Protein AF-A0A345XYT4-F1 (afdb_monomer)

Solvent-accessible surface area (backbone atoms only — not comparable to full-atom values): 7180 Å² total; per-residue (Å²): 141,77,89,76,82,76,78,77,70,45,52,58,69,40,78,39,61,66,51,18,50,53,50,50,50,36,21,55,72,53,44,70,48,40,56,49,80,67,47,98,69,89,54,52,38,36,36,58,40,56,59,68,42,35,29,73,60,54,24,67,72,60,73,47,74,39,57,89,48,72,51,43,79,56,84,18,32,36,40,40,28,22,39,98,90,36,74,72,47,37,30,36,28,55,66,68,38,77,41,66,78,87,55,49,67,44,48,51,70,23,30,35,34,48,72,50,92,55,73,70,19,44,29,32,55,39,82,121

Structure (mmCIF, N/CA/C/O backbone):
data_AF-A0A345XYT4-F1
#
_entry.id   AF-A0A345XYT4-F1
#
loop_
_atom_site.group_PDB
_atom_site.id
_atom_site.type_symbol
_atom_site.label_atom_id
_atom_site.label_alt_id
_atom_site.label_comp_id
_atom_site.label_asym_id
_atom_site.label_entity_id
_atom_site.label_seq_id
_atom_site.pdbx_PDB_ins_code
_atom_site.Cartn_x
_atom_site.Cartn_y
_atom_site.Cartn_z
_atom_site.occupancy
_atom_site.B_iso_or_equiv
_atom_site.auth_seq_id
_atom_site.auth_comp_id
_atom_site.auth_asym_id
_atom_site.auth_atom_id
_atom_site.pdbx_PDB_model_num
ATOM 1 N N . MET A 1 1 ? 17.894 -33.735 -4.876 1.00 44.09 1 MET A N 1
ATOM 2 C CA . MET A 1 1 ? 17.989 -32.484 -4.100 1.00 44.09 1 MET A CA 1
ATOM 3 C C . MET A 1 1 ? 18.904 -31.566 -4.875 1.00 44.09 1 MET A C 1
ATOM 5 O O . MET A 1 1 ? 20.102 -31.811 -4.917 1.00 44.09 1 MET A O 1
ATOM 9 N N . SER A 1 2 ? 18.322 -30.601 -5.574 1.00 37.72 2 SER A N 1
ATOM 10 C CA . SER A 1 2 ? 19.057 -29.564 -6.289 1.00 37.72 2 SER A CA 1
ATOM 11 C C . SER A 1 2 ? 18.241 -28.296 -6.105 1.00 37.72 2 SER A C 1
ATOM 13 O O . SER A 1 2 ? 17.245 -28.106 -6.795 1.00 37.72 2 SER A O 1
ATOM 15 N N . ASP A 1 3 ? 18.615 -27.503 -5.103 1.00 42.03 3 ASP A N 1
ATOM 16 C CA . ASP A 1 3 ? 18.103 -26.148 -4.931 1.00 42.03 3 ASP A CA 1
ATOM 17 C C . ASP A 1 3 ? 18.647 -25.300 -6.076 1.00 42.03 3 ASP A C 1
ATOM 19 O O . ASP A 1 3 ? 19.799 -24.863 -6.078 1.00 42.03 3 ASP A O 1
ATOM 23 N N . SER A 1 4 ? 17.821 -25.113 -7.099 1.00 37.84 4 SER A N 1
ATOM 24 C CA . SER A 1 4 ? 18.041 -24.092 -8.108 1.00 37.84 4 SER A CA 1
ATOM 25 C C . SER A 1 4 ? 17.629 -22.749 -7.516 1.00 37.84 4 SER A C 1
ATOM 27 O O . SER A 1 4 ? 16.444 -22.418 -7.485 1.00 37.84 4 SER A O 1
ATOM 29 N N . TYR A 1 5 ? 18.615 -21.983 -7.054 1.00 37.34 5 TYR A N 1
ATOM 30 C CA . TYR A 1 5 ? 18.469 -20.549 -6.822 1.00 37.34 5 TYR A CA 1
ATOM 31 C C . TYR A 1 5 ? 18.086 -19.893 -8.155 1.00 37.34 5 TYR A C 1
ATOM 33 O O . TYR A 1 5 ? 18.904 -19.801 -9.072 1.00 37.34 5 TYR A O 1
ATOM 41 N N . GLN A 1 6 ? 16.821 -19.498 -8.286 1.00 37.22 6 GLN A N 1
ATOM 42 C CA . GLN A 1 6 ? 16.367 -18.649 -9.381 1.00 37.22 6 GLN A CA 1
ATOM 43 C C . GLN A 1 6 ? 16.910 -17.242 -9.118 1.00 37.22 6 GLN A C 1
ATOM 45 O O . GLN A 1 6 ? 16.637 -16.635 -8.082 1.00 37.22 6 GLN A O 1
ATOM 50 N N . VAL A 1 7 ? 17.737 -16.760 -10.041 1.00 39.62 7 VAL A N 1
ATOM 51 C CA . VAL A 1 7 ? 18.117 -15.351 -10.149 1.00 39.62 7 VAL A CA 1
ATOM 52 C C . VAL A 1 7 ? 16.829 -14.572 -10.418 1.00 39.62 7 VAL A C 1
ATOM 54 O O . VAL A 1 7 ? 16.092 -14.937 -11.328 1.00 39.62 7 VAL A O 1
ATOM 57 N N . GLY A 1 8 ? 16.532 -13.578 -9.578 1.00 36.28 8 GLY A N 1
ATOM 58 C CA . GLY A 1 8 ? 15.245 -12.887 -9.541 1.00 36.28 8 GLY A CA 1
ATOM 59 C C . GLY A 1 8 ? 14.872 -12.226 -10.864 1.00 36.28 8 GLY A C 1
ATOM 60 O O . GLY A 1 8 ? 15.368 -11.147 -11.182 1.00 36.28 8 GLY A O 1
ATOM 61 N N . ASP A 1 9 ? 13.944 -12.854 -11.584 1.00 41.03 9 ASP A N 1
ATOM 62 C CA . ASP A 1 9 ? 12.908 -12.123 -12.306 1.00 41.03 9 ASP A CA 1
ATOM 63 C C . ASP A 1 9 ? 12.254 -11.175 -11.292 1.00 41.03 9 ASP A C 1
ATOM 65 O O . ASP A 1 9 ? 11.912 -11.608 -10.187 1.00 41.03 9 ASP A O 1
ATOM 69 N N . GLY A 1 10 ? 12.158 -9.882 -11.619 1.00 44.12 10 GLY A N 1
ATOM 70 C CA . GLY A 1 10 ? 11.607 -8.867 -10.716 1.00 44.12 10 GLY A CA 1
ATOM 71 C C . GLY A 1 10 ? 10.314 -9.360 -10.072 1.00 44.12 10 GLY A C 1
ATOM 72 O O . GLY A 1 10 ? 9.518 -10.029 -10.736 1.00 44.12 10 GLY A O 1
ATOM 73 N N . ALA A 1 11 ? 10.138 -9.085 -8.777 1.00 56.25 11 ALA A N 1
ATOM 74 C CA . ALA A 1 11 ? 8.966 -9.493 -8.011 1.00 56.25 11 ALA A CA 1
ATOM 75 C C . ALA A 1 11 ? 7.714 -8.855 -8.630 1.00 56.25 11 ALA A C 1
ATOM 77 O O . ALA A 1 11 ? 7.302 -7.768 -8.239 1.00 56.25 11 ALA A O 1
ATOM 78 N N . GLY A 1 12 ? 7.163 -9.499 -9.659 1.00 74.12 12 GLY A N 1
ATOM 79 C CA . GLY A 1 12 ? 6.119 -8.933 -10.493 1.00 74.12 12 GLY A CA 1
ATOM 80 C C . GLY A 1 12 ? 4.953 -8.457 -9.642 1.00 74.12 12 GLY A C 1
ATOM 81 O O . GLY A 1 12 ? 4.555 -9.114 -8.680 1.00 74.12 12 GLY A O 1
ATOM 82 N N . VAL A 1 13 ? 4.407 -7.299 -10.000 1.00 86.94 13 VAL A N 1
ATOM 83 C CA . VAL A 1 13 ? 3.268 -6.725 -9.289 1.00 86.94 13 VAL A CA 1
ATOM 84 C C . VAL A 1 13 ? 2.042 -7.597 -9.544 1.00 86.94 13 VAL A C 1
ATOM 86 O O . VAL A 1 13 ? 1.568 -7.710 -10.674 1.00 86.94 13 VAL A O 1
ATOM 89 N N . ALA A 1 14 ? 1.528 -8.227 -8.490 1.00 90.62 14 ALA A N 1
ATOM 90 C CA . ALA A 1 14 ? 0.303 -9.014 -8.557 1.00 90.62 14 ALA A CA 1
ATOM 91 C C . ALA A 1 14 ? -0.902 -8.178 -8.119 1.00 90.62 14 ALA A C 1
ATOM 93 O O . ALA A 1 14 ? -0.818 -7.398 -7.175 1.00 90.62 14 ALA A O 1
ATOM 94 N N . HI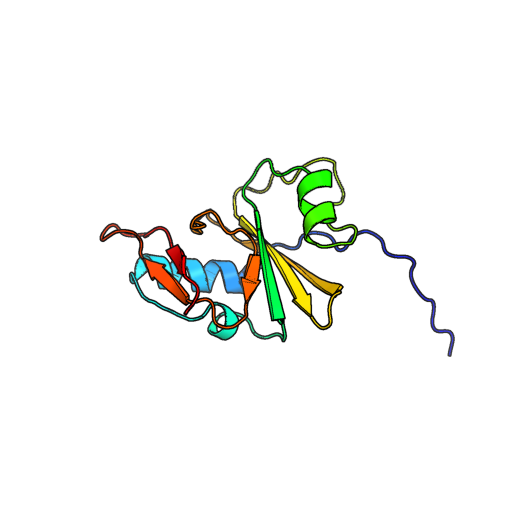S A 1 15 ? -2.061 -8.382 -8.739 1.00 92.88 15 HIS A N 1
ATOM 95 C CA . HIS A 1 15 ? -3.279 -7.738 -8.260 1.00 92.88 15 HIS A CA 1
ATOM 96 C C . HIS A 1 15 ? -3.816 -8.440 -6.999 1.00 92.88 15 HIS A C 1
ATOM 98 O O . HIS A 1 15 ? -4.220 -9.605 -7.061 1.00 92.88 15 HIS A O 1
ATOM 104 N N . ASP A 1 16 ? -3.861 -7.734 -5.866 1.00 95.06 16 ASP A N 1
ATOM 105 C CA . ASP A 1 16 ? -4.378 -8.268 -4.599 1.00 95.06 16 ASP A CA 1
ATOM 106 C C . ASP A 1 16 ? -5.877 -7.967 -4.465 1.00 95.06 16 ASP A C 1
ATOM 108 O O . ASP A 1 16 ? -6.303 -6.896 -4.016 1.00 95.06 16 ASP A O 1
ATOM 112 N N . ARG A 1 17 ? -6.691 -8.926 -4.923 1.00 95.31 17 ARG A N 1
ATOM 113 C CA . ARG A 1 17 ? -8.158 -8.816 -4.930 1.00 95.31 17 ARG A CA 1
ATOM 114 C C . ARG A 1 17 ? -8.738 -8.738 -3.524 1.00 95.31 17 ARG A C 1
ATOM 116 O O . ARG A 1 17 ? -9.640 -7.944 -3.289 1.00 95.31 17 ARG A O 1
ATOM 123 N N . GLU A 1 18 ? -8.208 -9.530 -2.601 1.00 95.88 18 GLU A N 1
ATOM 124 C CA . GLU A 1 18 ? -8.722 -9.595 -1.236 1.00 95.88 18 GLU A CA 1
ATOM 125 C C . GLU A 1 18 ? -8.461 -8.284 -0.491 1.00 95.88 18 GLU A C 1
ATOM 127 O O . GLU A 1 18 ? -9.376 -7.702 0.098 1.00 95.88 18 GLU A O 1
ATOM 132 N N . LEU A 1 19 ? -7.236 -7.757 -0.577 1.00 96.56 19 LEU A N 1
ATOM 133 C CA . LEU A 1 19 ? -6.919 -6.458 0.005 1.00 96.56 19 LEU A CA 1
ATOM 134 C C . LEU A 1 19 ? -7.738 -5.340 -0.657 1.00 96.56 19 LEU A C 1
ATOM 136 O O . LEU A 1 19 ? -8.257 -4.466 0.037 1.00 96.56 19 LEU A O 1
ATOM 140 N N . SER A 1 20 ? -7.928 -5.398 -1.979 1.00 96.50 20 SER A N 1
ATOM 141 C CA . SER A 1 20 ? -8.793 -4.460 -2.707 1.00 96.50 20 SER A CA 1
ATOM 142 C C . SER A 1 20 ? -10.232 -4.464 -2.178 1.00 96.50 20 SER A C 1
ATOM 144 O O . SER A 1 20 ? -10.815 -3.402 -1.960 1.00 96.50 20 SER A O 1
ATOM 146 N N . GLU A 1 21 ? -10.815 -5.639 -1.936 1.00 97.19 21 GLU A N 1
ATOM 147 C CA . GLU A 1 21 ? -12.168 -5.781 -1.385 1.00 97.19 21 GLU A CA 1
ATOM 148 C C . GLU A 1 21 ? -12.263 -5.248 0.049 1.00 97.19 21 GLU A C 1
ATOM 150 O O . GLU A 1 21 ? -13.172 -4.470 0.353 1.00 97.19 21 GLU A O 1
ATOM 155 N N . LYS A 1 22 ? -11.290 -5.574 0.907 1.00 97.19 22 LYS A N 1
ATOM 156 C CA . LYS A 1 22 ? -11.220 -5.059 2.285 1.00 97.19 22 LYS A CA 1
ATOM 157 C C . LYS A 1 22 ? -11.112 -3.530 2.322 1.00 97.19 22 LYS A C 1
ATOM 159 O O . LYS A 1 22 ? -11.786 -2.889 3.129 1.00 97.19 22 LYS A O 1
ATOM 164 N N . LEU A 1 23 ? -10.314 -2.930 1.434 1.00 96.62 23 LEU A N 1
ATOM 165 C CA . LEU A 1 23 ? -10.190 -1.472 1.314 1.00 96.62 23 LEU A CA 1
ATOM 166 C C . LEU A 1 23 ? -11.486 -0.824 0.812 1.00 96.62 23 LEU A C 1
ATOM 168 O O . LEU A 1 23 ? -11.895 0.211 1.345 1.00 96.62 23 LEU A O 1
ATOM 172 N N . ARG A 1 24 ? -12.166 -1.437 -0.166 1.00 96.19 24 ARG A N 1
ATOM 173 C CA . ARG A 1 24 ? -13.476 -0.969 -0.650 1.00 96.19 24 ARG A CA 1
ATOM 174 C C . ARG A 1 24 ? -14.534 -1.009 0.441 1.00 96.19 24 ARG A C 1
ATOM 176 O O . ARG A 1 24 ? -15.264 -0.033 0.586 1.00 96.19 24 ARG A O 1
ATOM 183 N N . ASP A 1 25 ? -14.611 -2.090 1.212 1.00 96.69 25 ASP A N 1
ATOM 184 C CA . ASP A 1 25 ? -15.559 -2.191 2.324 1.00 96.69 25 ASP A CA 1
ATOM 185 C C . ASP A 1 25 ? -15.256 -1.145 3.406 1.00 96.69 25 ASP A C 1
ATOM 187 O O . ASP A 1 25 ? -16.140 -0.383 3.807 1.00 96.69 25 ASP A O 1
ATOM 191 N N . LEU A 1 26 ? -13.984 -1.025 3.810 1.00 96.62 26 LEU A N 1
ATOM 192 C CA . LEU A 1 26 ? -13.540 -0.024 4.781 1.00 96.62 26 LEU A CA 1
ATOM 193 C C . LEU A 1 26 ? -13.902 1.400 4.330 1.00 96.62 26 LEU A C 1
ATOM 195 O O . LEU A 1 26 ? -14.442 2.181 5.116 1.00 96.62 26 LEU A O 1
ATOM 199 N N . SER A 1 27 ? -13.649 1.718 3.061 1.00 95.75 27 SER A N 1
ATOM 200 C CA . SER A 1 27 ? -13.995 2.990 2.426 1.00 95.75 27 SER A CA 1
ATOM 201 C C . SER A 1 27 ? -15.511 3.219 2.343 1.00 95.75 27 SER A C 1
ATOM 203 O O . SER A 1 27 ? -15.996 4.306 2.674 1.00 95.75 27 SER A O 1
ATOM 205 N N . GLY A 1 28 ? -16.274 2.197 1.947 1.00 95.88 28 GLY A N 1
ATOM 206 C CA . GLY A 1 28 ? -17.726 2.247 1.771 1.00 95.88 28 GLY A CA 1
ATOM 207 C C . GLY A 1 28 ? -18.486 2.431 3.083 1.00 95.88 28 GLY A C 1
ATOM 208 O O . GLY A 1 28 ? -19.452 3.193 3.133 1.00 95.88 28 GLY A O 1
ATOM 209 N N . ARG A 1 29 ? -18.009 1.821 4.173 1.00 95.19 29 ARG A N 1
ATOM 210 C CA . ARG A 1 29 ? -18.555 2.037 5.524 1.00 95.19 29 ARG A CA 1
ATOM 211 C C . ARG A 1 29 ? -17.963 3.263 6.227 1.00 95.19 29 ARG A C 1
ATOM 213 O O . ARG A 1 29 ? -18.489 3.698 7.247 1.00 95.19 29 ARG A O 1
ATOM 220 N N . GLY A 1 30 ? -16.883 3.839 5.689 1.00 94.38 30 GLY A N 1
ATOM 221 C CA . GLY A 1 30 ? -16.130 4.921 6.326 1.00 94.38 30 GLY A CA 1
ATOM 222 C C . GLY A 1 30 ? -15.487 4.513 7.644 1.00 94.38 30 GLY A C 1
ATOM 223 O O . GLY A 1 30 ? -15.518 5.271 8.612 1.00 94.38 30 GLY A O 1
ATOM 224 N N . GLY A 1 31 ? -14.985 3.284 7.697 1.00 94.31 31 GLY A N 1
ATOM 225 C CA . GLY A 1 31 ? -14.348 2.724 8.877 1.00 94.31 31 GLY A CA 1
ATOM 226 C C . GLY A 1 31 ? -12.876 3.106 8.980 1.00 94.31 31 GLY A C 1
ATOM 227 O O . GLY A 1 31 ? -12.293 3.708 8.085 1.00 94.31 31 GLY A O 1
ATOM 228 N N . THR A 1 32 ? -12.269 2.709 10.092 1.00 95.75 32 THR A N 1
ATOM 229 C CA . THR A 1 32 ? -10.835 2.841 10.358 1.00 95.75 32 THR A CA 1
ATOM 230 C C . THR A 1 32 ? -10.271 1.463 10.692 1.00 95.75 32 THR A C 1
ATOM 232 O O . THR A 1 32 ? -10.940 0.691 11.378 1.00 95.75 32 THR A O 1
ATOM 235 N N . ALA A 1 33 ? -9.075 1.141 10.203 1.00 96.12 33 ALA A N 1
ATOM 236 C CA . ALA A 1 33 ? -8.378 -0.112 10.511 1.00 96.12 33 ALA A CA 1
ATOM 237 C C . ALA A 1 33 ? -6.863 0.084 10.405 1.00 96.12 33 ALA A C 1
ATOM 239 O O . ALA A 1 33 ? -6.413 0.970 9.674 1.00 96.12 33 ALA A O 1
ATOM 240 N N . LYS A 1 34 ? -6.068 -0.742 11.094 1.00 95.44 34 LYS A N 1
ATOM 241 C CA . LYS A 1 34 ? -4.640 -0.837 10.770 1.00 95.44 34 LYS A CA 1
ATOM 242 C C . LYS A 1 34 ? -4.486 -1.552 9.437 1.00 95.44 34 LYS A C 1
ATOM 244 O O . LYS A 1 34 ? -5.213 -2.507 9.172 1.00 95.44 34 LYS A O 1
ATOM 249 N N . LEU A 1 35 ? -3.528 -1.130 8.617 1.00 94.69 35 LEU A N 1
ATOM 250 C CA . LEU A 1 35 ? -3.247 -1.825 7.359 1.00 94.69 35 LEU A CA 1
ATOM 251 C C . LEU A 1 35 ? -2.813 -3.278 7.616 1.00 94.69 35 LEU A C 1
ATOM 253 O O . LEU A 1 35 ? -3.220 -4.168 6.877 1.00 94.69 35 LEU A O 1
ATOM 257 N N . ALA A 1 36 ? -2.075 -3.520 8.704 1.00 95.00 36 ALA A N 1
ATOM 258 C CA . ALA A 1 36 ? -1.656 -4.860 9.110 1.00 95.00 36 ALA A CA 1
ATOM 259 C C . ALA A 1 36 ? -2.836 -5.799 9.419 1.00 95.00 36 ALA A C 1
ATOM 261 O O . ALA A 1 36 ? -2.737 -6.990 9.153 1.00 95.00 36 ALA A O 1
ATOM 262 N N . ASP A 1 37 ? -3.971 -5.272 9.895 1.00 95.88 37 ASP A N 1
ATOM 263 C CA . ASP A 1 37 ? -5.174 -6.075 10.168 1.00 95.88 37 ASP A CA 1
ATOM 264 C C . ASP A 1 37 ? -5.913 -6.478 8.874 1.00 95.88 37 ASP A C 1
ATOM 266 O O . ASP A 1 37 ? -6.792 -7.339 8.896 1.00 95.88 37 ASP A O 1
ATOM 270 N N . LEU A 1 38 ? -5.596 -5.841 7.738 1.00 95.44 38 LEU A N 1
ATOM 271 C CA . LEU A 1 38 ? -6.196 -6.146 6.433 1.00 95.44 38 LEU A CA 1
ATOM 272 C C . LEU A 1 38 ? -5.364 -7.146 5.616 1.00 95.44 38 LEU A C 1
ATOM 274 O O . LEU A 1 38 ? -5.869 -7.715 4.646 1.00 95.44 38 LEU A O 1
ATOM 278 N N . THR A 1 39 ? -4.113 -7.375 6.010 1.00 94.81 39 THR A N 1
ATOM 279 C CA . THR A 1 39 ? -3.160 -8.277 5.354 1.00 94.81 39 THR A CA 1
ATOM 280 C C . THR A 1 39 ? -2.963 -9.556 6.162 1.00 94.81 39 THR A C 1
ATOM 282 O O . THR A 1 39 ? -2.880 -9.502 7.382 1.00 94.81 39 THR A O 1
ATOM 285 N N . GLU A 1 40 ? -2.811 -10.703 5.499 1.00 91.19 40 GLU A N 1
ATOM 286 C CA . GLU A 1 40 ? -2.649 -12.009 6.169 1.00 91.19 40 GLU A CA 1
ATOM 287 C C . GLU A 1 40 ? -1.192 -12.514 6.219 1.00 91.19 40 GLU A C 1
ATOM 289 O O . GLU A 1 40 ? -0.933 -13.697 6.429 1.00 91.19 40 GLU A O 1
ATOM 294 N N . PHE A 1 41 ? -0.215 -11.634 6.000 1.00 92.88 41 PHE A N 1
ATOM 295 C CA . PHE A 1 41 ? 1.208 -11.976 5.962 1.00 92.88 41 PHE A CA 1
ATOM 296 C C . PHE A 1 41 ? 2.037 -10.987 6.784 1.00 92.88 41 PHE A C 1
ATOM 298 O O . PHE A 1 41 ? 1.606 -9.866 7.050 1.00 92.88 41 PHE A O 1
ATOM 305 N N . ALA A 1 42 ? 3.238 -11.405 7.186 1.00 91.38 42 ALA A N 1
ATOM 306 C CA . ALA A 1 42 ? 4.149 -10.568 7.955 1.00 91.38 42 ALA A CA 1
ATOM 307 C C . ALA A 1 42 ? 4.870 -9.548 7.060 1.00 91.38 42 ALA A C 1
ATOM 309 O O . ALA A 1 42 ? 5.417 -9.895 6.011 1.00 91.38 42 ALA A O 1
ATOM 310 N N . TRP A 1 43 ? 4.896 -8.297 7.507 1.00 95.62 43 TRP A N 1
ATOM 311 C CA . TRP A 1 43 ? 5.649 -7.200 6.911 1.00 95.62 43 TRP A CA 1
ATOM 312 C C . TRP A 1 43 ? 5.951 -6.151 7.988 1.00 95.62 43 TRP A C 1
ATOM 314 O O . TRP A 1 43 ? 5.282 -6.086 9.019 1.00 95.62 43 TRP A O 1
ATOM 324 N N . GLU A 1 44 ? 6.990 -5.356 7.765 1.00 94.56 44 GLU A N 1
ATOM 325 C CA . GLU A 1 44 ? 7.477 -4.333 8.698 1.00 94.56 44 GLU A CA 1
ATOM 326 C C . GLU A 1 44 ? 7.297 -2.930 8.129 1.00 94.56 44 GLU A C 1
ATOM 328 O O . GLU A 1 44 ? 6.944 -2.003 8.859 1.00 94.56 44 GLU A O 1
ATOM 333 N N . ARG A 1 45 ? 7.525 -2.782 6.820 1.00 95.00 45 ARG A N 1
ATOM 334 C CA . ARG A 1 45 ? 7.354 -1.530 6.085 1.00 95.00 45 ARG A CA 1
ATOM 335 C C . ARG A 1 45 ? 6.529 -1.762 4.831 1.00 95.00 45 ARG A C 1
ATOM 337 O O . A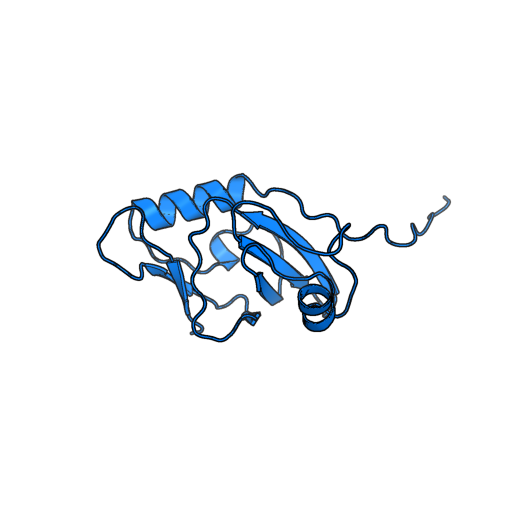RG A 1 45 ? 6.565 -2.840 4.242 1.00 95.00 45 ARG A O 1
ATOM 344 N N . VAL A 1 46 ? 5.803 -0.735 4.421 1.00 95.50 46 VAL A N 1
ATOM 345 C CA . VAL A 1 46 ? 5.129 -0.675 3.128 1.00 95.50 46 VAL A CA 1
ATOM 346 C C . VAL A 1 46 ? 5.448 0.651 2.455 1.00 95.50 46 VAL A C 1
ATOM 348 O O . VAL A 1 46 ? 5.448 1.703 3.100 1.00 95.50 46 VAL A O 1
ATOM 351 N N . HIS A 1 47 ? 5.705 0.601 1.155 1.00 95.31 47 HIS A N 1
ATOM 352 C CA . HIS A 1 47 ? 5.840 1.767 0.293 1.00 95.31 47 HIS A CA 1
ATOM 353 C C . HIS A 1 47 ? 4.630 1.851 -0.622 1.00 95.31 47 HIS A C 1
ATOM 355 O O . HIS A 1 47 ? 4.302 0.879 -1.302 1.00 95.31 47 HIS A O 1
ATOM 361 N N . VAL A 1 48 ? 3.974 3.006 -0.640 1.00 95.00 48 VAL A N 1
ATOM 362 C CA . VAL A 1 48 ? 2.778 3.233 -1.451 1.00 95.00 48 VAL A CA 1
ATOM 363 C C . VAL A 1 48 ? 3.111 4.171 -2.601 1.00 95.00 48 VAL A C 1
ATOM 365 O O . VAL A 1 48 ? 3.643 5.263 -2.387 1.00 95.00 48 VAL A O 1
ATOM 368 N N . PHE A 1 49 ? 2.766 3.753 -3.815 1.00 93.56 49 PHE A N 1
ATOM 369 C CA . PHE A 1 49 ? 2.924 4.540 -5.033 1.00 93.56 49 PHE A CA 1
ATOM 370 C C . PHE A 1 49 ? 1.600 4.622 -5.793 1.00 93.56 49 PHE A C 1
ATOM 372 O O . PHE A 1 49 ? 0.779 3.704 -5.753 1.00 93.56 49 PHE A O 1
ATOM 379 N N . SER A 1 50 ? 1.399 5.734 -6.489 1.00 91.25 50 SER A N 1
ATOM 380 C CA . SER A 1 50 ? 0.276 5.928 -7.407 1.00 91.25 50 SER A CA 1
ATOM 381 C C . SER A 1 50 ? 0.664 5.514 -8.826 1.00 91.25 50 SER A C 1
ATOM 383 O O . SER A 1 50 ? 1.843 5.307 -9.130 1.00 91.25 50 SER A O 1
ATOM 385 N N . GLU A 1 51 ? -0.336 5.426 -9.700 1.00 89.44 51 GLU A N 1
ATOM 386 C CA . GLU A 1 51 ? -0.134 5.286 -11.142 1.00 89.44 51 GLU A CA 1
ATOM 387 C C . GLU A 1 51 ? 0.872 6.329 -11.671 1.00 89.44 51 GLU A C 1
ATOM 389 O O . GLU A 1 51 ? 0.903 7.483 -11.235 1.00 89.44 51 GLU A O 1
ATOM 394 N N . GLY A 1 52 ? 1.720 5.909 -12.608 1.00 89.50 52 GLY A N 1
ATOM 395 C CA . GLY A 1 52 ? 2.754 6.733 -13.229 1.00 89.50 52 GLY A CA 1
ATOM 396 C C . GLY A 1 52 ? 4.079 6.773 -12.466 1.00 89.50 52 GLY A C 1
ATOM 397 O O . GLY A 1 52 ? 5.028 7.397 -12.944 1.00 89.50 52 GLY A O 1
ATOM 398 N N . ALA A 1 53 ? 4.189 6.109 -11.310 1.00 92.44 53 ALA A N 1
ATOM 399 C CA . ALA A 1 53 ? 5.466 5.968 -10.615 1.00 92.44 53 ALA A CA 1
ATOM 400 C C . ALA A 1 53 ? 6.491 5.235 -11.496 1.00 92.44 53 ALA A C 1
ATOM 402 O O . ALA A 1 53 ? 6.194 4.188 -12.072 1.00 92.44 53 ALA A O 1
ATOM 403 N N . SER A 1 54 ? 7.705 5.780 -11.605 1.00 94.62 54 SER A N 1
ATOM 404 C CA . SER A 1 54 ? 8.778 5.151 -12.378 1.00 94.62 54 SER A CA 1
ATOM 405 C C . SER A 1 54 ? 9.432 4.014 -11.597 1.00 94.62 54 SER A C 1
ATOM 407 O O . SER A 1 54 ? 9.572 4.095 -10.374 1.00 94.62 54 SER A O 1
ATOM 409 N N . ALA A 1 55 ? 9.917 2.993 -12.305 1.00 93.94 55 ALA A N 1
ATOM 410 C CA . ALA A 1 55 ? 10.702 1.906 -11.719 1.00 93.94 55 ALA A CA 1
ATOM 411 C C . ALA A 1 55 ? 11.883 2.452 -10.913 1.00 93.94 55 ALA A C 1
ATOM 413 O O . ALA A 1 55 ? 12.075 2.076 -9.766 1.00 93.94 55 ALA A O 1
ATOM 414 N N . GLY A 1 56 ? 12.589 3.454 -11.445 1.00 94.56 56 GLY A N 1
ATOM 415 C CA . GLY A 1 56 ? 13.697 4.090 -10.734 1.00 94.56 56 GLY A CA 1
ATOM 416 C C . GLY A 1 56 ? 13.314 4.777 -9.412 1.00 94.56 56 GLY A C 1
ATOM 417 O O . GLY A 1 56 ? 14.159 4.867 -8.525 1.00 94.56 56 GLY A O 1
ATOM 418 N N . ASP A 1 57 ? 12.084 5.281 -9.237 1.00 94.31 57 ASP A N 1
ATOM 419 C CA . ASP A 1 57 ? 11.624 5.809 -7.937 1.00 94.31 57 ASP A CA 1
ATOM 420 C C . ASP A 1 57 ? 11.182 4.691 -6.988 1.00 94.31 57 ASP A C 1
ATOM 422 O O . ASP A 1 57 ? 11.539 4.718 -5.805 1.00 94.31 57 ASP A O 1
ATOM 426 N N . VAL A 1 58 ? 10.460 3.698 -7.515 1.00 94.25 58 VAL A N 1
ATOM 427 C CA . VAL A 1 58 ? 9.996 2.528 -6.756 1.00 94.25 58 VAL A CA 1
ATOM 428 C C . VAL A 1 58 ? 11.185 1.745 -6.208 1.00 94.25 58 VAL A C 1
ATOM 430 O O . VAL A 1 58 ? 11.309 1.579 -4.998 1.00 94.25 58 VAL A O 1
ATOM 433 N N . GLU A 1 59 ? 1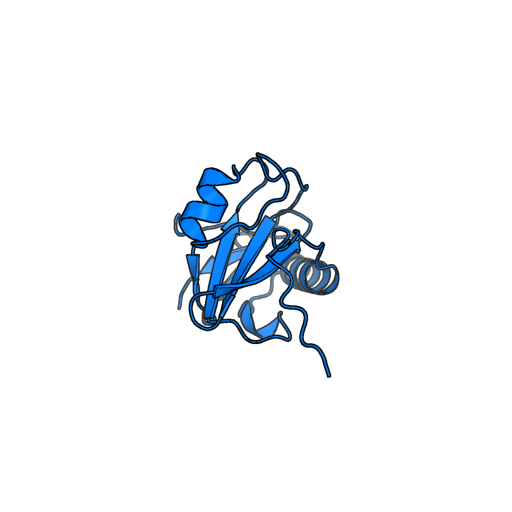2.107 1.341 -7.073 1.00 94.56 59 GLU A N 1
ATOM 434 C CA . GLU A 1 59 ? 13.233 0.460 -6.747 1.00 94.56 59 GLU A CA 1
ATOM 435 C C . GLU A 1 59 ? 14.299 1.169 -5.913 1.00 94.56 59 GLU A C 1
ATOM 437 O O . GLU A 1 59 ? 14.883 0.574 -5.013 1.00 94.56 59 GLU A O 1
ATOM 442 N N . ARG A 1 60 ? 14.503 2.479 -6.114 1.00 94.31 60 ARG A N 1
ATOM 443 C CA . ARG A 1 60 ? 15.347 3.281 -5.212 1.00 94.31 60 ARG A CA 1
ATOM 444 C C . ARG A 1 60 ? 14.779 3.331 -3.796 1.00 94.31 60 ARG A C 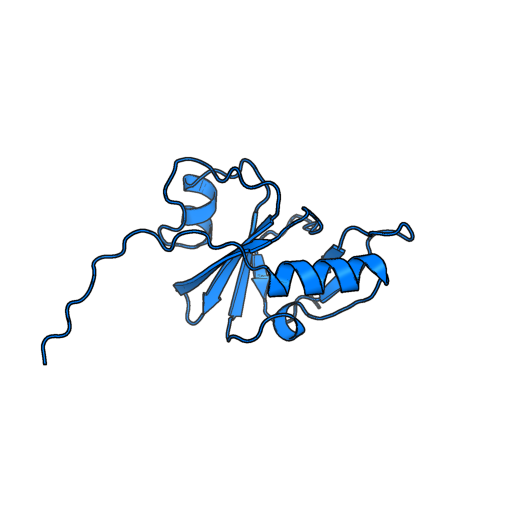1
ATOM 446 O O . ARG A 1 60 ? 15.547 3.432 -2.843 1.00 94.31 60 ARG A O 1
ATOM 453 N N . THR A 1 61 ? 13.456 3.327 -3.662 1.00 93.31 61 THR A N 1
ATOM 454 C CA . THR A 1 61 ? 12.791 3.367 -2.356 1.00 93.31 61 THR A CA 1
ATOM 455 C C . THR A 1 61 ? 12.769 1.985 -1.702 1.00 93.31 61 THR A C 1
ATOM 457 O O . THR A 1 61 ? 13.070 1.895 -0.517 1.00 93.31 61 THR A O 1
ATOM 460 N N . ALA A 1 62 ? 12.454 0.943 -2.474 1.00 91.56 62 ALA A N 1
ATOM 461 C CA . ALA A 1 62 ? 12.382 -0.450 -2.029 1.00 91.56 62 ALA A CA 1
ATOM 462 C C . ALA A 1 62 ? 13.763 -1.111 -1.843 1.00 91.56 62 ALA A C 1
ATOM 464 O O . ALA A 1 62 ? 13.892 -2.140 -1.193 1.00 91.56 62 ALA A O 1
ATOM 465 N N . GLY A 1 63 ? 14.813 -0.541 -2.438 1.00 92.50 63 GLY A N 1
ATOM 466 C CA . GLY A 1 63 ? 16.182 -1.046 -2.343 1.00 92.50 63 GLY A CA 1
ATOM 467 C C . GLY A 1 63 ? 16.510 -2.219 -3.272 1.00 92.50 63 GLY A C 1
ATOM 468 O O . GLY A 1 63 ? 17.660 -2.658 -3.287 1.00 92.50 63 GLY A O 1
ATOM 469 N N . GLU A 1 64 ? 15.553 -2.707 -4.062 1.00 92.81 64 GLU A N 1
ATOM 470 C CA . GLU A 1 64 ? 15.746 -3.782 -5.040 1.00 92.81 64 GLU A CA 1
ATOM 471 C C . GLU A 1 64 ? 14.723 -3.714 -6.194 1.00 92.81 64 GLU A C 1
ATOM 473 O O . GLU A 1 64 ? 13.778 -2.923 -6.112 1.00 92.81 64 GLU A O 1
ATOM 478 N N . PRO A 1 65 ? 14.907 -4.493 -7.282 1.00 92.50 65 PRO A N 1
ATOM 479 C CA . PRO A 1 65 ? 14.001 -4.489 -8.429 1.00 92.50 65 PRO A CA 1
ATOM 480 C C . PRO A 1 65 ? 12.581 -4.963 -8.09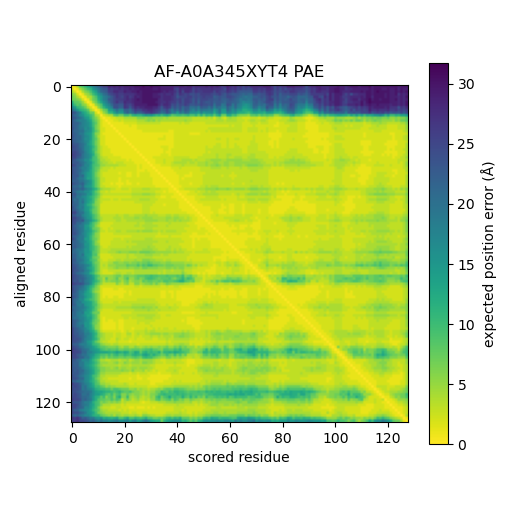7 1.00 92.50 65 PRO A C 1
ATOM 482 O O . PRO A 1 65 ? 12.397 -5.997 -7.452 1.00 92.50 65 PRO A O 1
ATOM 485 N N . VAL A 1 66 ? 11.574 -4.240 -8.595 1.00 92.94 66 VAL A N 1
ATOM 486 C CA . VAL A 1 66 ? 10.146 -4.510 -8.321 1.00 92.94 66 VAL A CA 1
ATOM 487 C C . VAL A 1 66 ? 9.319 -4.521 -9.601 1.00 92.94 66 VAL A C 1
ATOM 489 O O . VAL A 1 66 ? 8.457 -5.381 -9.773 1.00 92.94 66 VAL A O 1
ATOM 492 N N . LEU A 1 67 ? 9.542 -3.567 -10.507 1.00 90.94 67 LEU A N 1
ATOM 493 C CA . LEU A 1 67 ? 8.726 -3.449 -11.713 1.00 90.94 67 LEU A CA 1
ATOM 494 C C . LEU A 1 67 ? 9.355 -4.223 -12.873 1.00 90.94 67 LEU A C 1
ATOM 496 O O . LEU A 1 67 ? 10.565 -4.228 -13.060 1.00 90.94 67 LEU A O 1
ATOM 500 N N . GLY A 1 68 ? 8.511 -4.837 -13.704 1.00 86.50 68 GLY A N 1
ATOM 501 C CA . GLY A 1 68 ? 8.946 -5.467 -14.958 1.00 86.50 68 GLY A CA 1
ATOM 502 C C . GLY A 1 68 ? 9.089 -4.493 -16.138 1.00 86.50 68 GLY A C 1
ATOM 503 O O . GLY A 1 68 ? 9.476 -4.907 -17.226 1.00 86.50 68 GLY A O 1
ATOM 504 N N . GLY A 1 69 ? 8.743 -3.216 -15.952 1.00 87.12 69 GLY A N 1
ATOM 505 C CA . GLY A 1 69 ? 8.776 -2.171 -16.978 1.00 87.12 69 GLY A CA 1
ATOM 506 C C . GLY A 1 69 ? 9.170 -0.818 -16.389 1.00 87.12 69 GLY A C 1
ATOM 507 O O . GLY A 1 69 ? 9.344 -0.696 -15.182 1.00 87.12 69 GLY A O 1
ATOM 508 N N . GLU A 1 70 ? 9.303 0.208 -17.232 1.00 89.00 70 GLU A N 1
ATOM 509 C CA . GLU A 1 70 ? 9.848 1.515 -16.819 1.00 89.00 70 GLU A CA 1
ATOM 510 C C . GLU A 1 70 ? 8.953 2.294 -15.843 1.00 89.00 70 GLU A C 1
ATOM 512 O O . GLU A 1 70 ? 9.448 3.123 -15.077 1.00 89.00 70 GLU A O 1
ATOM 517 N N . PHE A 1 71 ? 7.646 2.032 -15.855 1.00 90.44 71 PHE A N 1
ATOM 518 C CA . PHE A 1 71 ? 6.661 2.705 -15.014 1.00 90.44 71 PHE A CA 1
ATOM 519 C C . PHE A 1 71 ? 5.558 1.739 -14.580 1.00 90.44 71 PHE A C 1
ATOM 521 O O . PHE A 1 71 ? 5.279 0.737 -15.242 1.00 90.44 71 PHE A O 1
ATOM 528 N N . TYR A 1 72 ? 4.905 2.078 -13.474 1.00 90.81 72 TYR A N 1
ATOM 529 C CA . TYR A 1 72 ? 3.707 1.418 -12.976 1.00 90.81 72 TYR A CA 1
ATOM 530 C C . TYR A 1 72 ? 2.454 2.092 -13.558 1.00 90.81 72 TYR A C 1
ATOM 532 O O . TYR A 1 72 ? 2.240 3.282 -13.337 1.00 90.81 72 TYR A O 1
ATOM 540 N N . TYR A 1 73 ? 1.634 1.340 -14.297 1.00 86.38 73 TYR A N 1
ATOM 541 C CA . TYR A 1 73 ? 0.468 1.855 -15.040 1.00 86.38 73 TYR A CA 1
ATOM 542 C C . TYR A 1 73 ? -0.870 1.210 -14.635 1.00 86.38 73 TYR A C 1
ATOM 544 O O . TYR A 1 73 ? -1.852 1.325 -15.366 1.00 86.38 73 TYR A O 1
ATOM 552 N N . ASP A 1 74 ? -0.940 0.505 -13.502 1.00 84.25 74 ASP A N 1
ATOM 553 C CA . ASP A 1 74 ? -2.228 -0.029 -13.045 1.00 84.25 74 ASP A CA 1
ATOM 554 C C . ASP A 1 74 ? -3.103 1.092 -12.459 1.00 84.25 74 ASP A C 1
ATOM 556 O O . ASP A 1 74 ? -2.613 2.019 -11.815 1.00 84.25 74 ASP A O 1
ATOM 560 N N . ALA A 1 75 ? -4.423 0.947 -12.606 1.00 82.56 75 ALA A N 1
ATOM 561 C CA . ALA A 1 75 ? -5.450 1.920 -12.204 1.00 82.56 75 ALA A CA 1
ATOM 562 C C . ALA A 1 75 ? -5.663 2.063 -10.675 1.00 82.56 75 ALA A C 1
ATOM 564 O O . ALA A 1 75 ? -6.755 2.410 -10.214 1.00 82.56 75 ALA A O 1
ATOM 565 N N . GLY A 1 76 ? -4.669 1.712 -9.866 1.00 90.06 76 GLY A N 1
ATOM 566 C CA . GLY A 1 76 ? -4.765 1.670 -8.412 1.00 90.06 76 GLY A CA 1
ATOM 567 C C . GLY A 1 76 ? -3.429 1.912 -7.731 1.00 90.06 76 GLY A C 1
ATOM 568 O O . GLY A 1 76 ? -2.435 2.215 -8.384 1.00 90.06 76 GLY A O 1
ATOM 569 N N . ASN A 1 77 ? -3.374 1.757 -6.412 1.00 94.25 77 ASN A N 1
ATOM 570 C CA . ASN A 1 77 ? -2.135 1.972 -5.669 1.00 94.25 77 ASN A CA 1
ATOM 571 C C . ASN A 1 77 ? -1.233 0.734 -5.735 1.00 94.25 77 ASN A C 1
ATOM 573 O O . ASN A 1 77 ? -1.702 -0.387 -5.536 1.00 94.25 77 ASN A O 1
ATOM 577 N N . LEU A 1 78 ? 0.063 0.947 -5.956 1.00 95.50 78 LEU A N 1
ATOM 578 C CA . LEU A 1 78 ? 1.095 -0.067 -5.760 1.00 95.50 78 LEU A CA 1
ATOM 579 C C . LEU A 1 78 ? 1.525 -0.053 -4.295 1.00 95.50 78 LEU A C 1
ATOM 581 O O . LEU A 1 78 ? 1.953 0.985 -3.790 1.00 95.50 78 LEU A O 1
ATOM 585 N N . LEU A 1 79 ? 1.444 -1.202 -3.631 1.00 96.31 79 LEU A N 1
ATOM 586 C CA . LEU A 1 79 ? 1.970 -1.424 -2.290 1.00 96.31 79 LEU A CA 1
ATOM 587 C C . LEU A 1 79 ? 3.156 -2.381 -2.387 1.00 96.31 79 LEU A C 1
ATOM 589 O O . LEU A 1 79 ? 2.999 -3.539 -2.778 1.00 96.31 79 LEU A O 1
ATOM 593 N N . VAL A 1 80 ? 4.335 -1.896 -2.011 1.00 96.56 80 VAL A N 1
ATOM 594 C CA . VAL A 1 80 ? 5.559 -2.695 -1.912 1.00 96.56 80 VAL A CA 1
ATOM 595 C C . VAL A 1 80 ? 5.834 -2.952 -0.439 1.00 96.56 80 VAL A C 1
ATOM 597 O O . VAL A 1 80 ? 6.214 -2.043 0.294 1.00 96.56 80 VAL A O 1
ATOM 600 N N . PHE A 1 81 ? 5.581 -4.178 -0.001 1.00 96.31 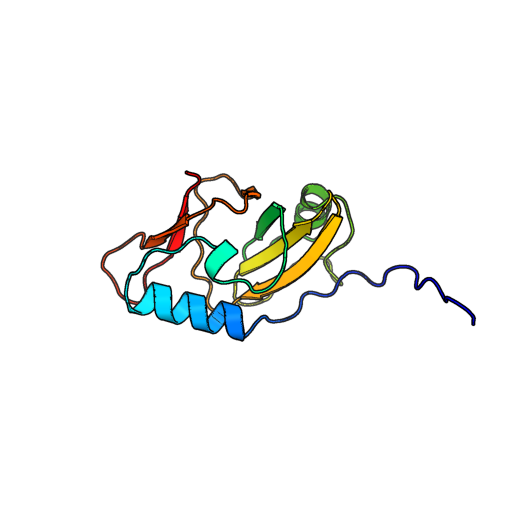81 PHE A N 1
ATOM 601 C CA . PHE A 1 81 ? 5.783 -4.636 1.364 1.00 96.31 81 PHE A CA 1
ATOM 602 C C . PHE A 1 81 ? 7.192 -5.176 1.546 1.00 96.31 81 PHE A C 1
ATOM 604 O O . PHE A 1 81 ? 7.691 -5.941 0.720 1.00 96.31 81 PHE A O 1
ATOM 611 N N . GLU A 1 82 ? 7.790 -4.835 2.678 1.00 95.62 82 GLU A N 1
ATOM 612 C CA . GLU A 1 82 ? 9.097 -5.312 3.087 1.00 95.62 82 GLU A CA 1
ATOM 613 C C . GLU A 1 82 ? 9.028 -6.080 4.403 1.00 95.62 82 GLU A C 1
ATOM 615 O O . GLU A 1 82 ? 8.265 -5.744 5.312 1.00 95.62 82 GLU A O 1
ATOM 620 N N . TYR A 1 83 ? 9.887 -7.083 4.528 1.00 94.81 83 TYR A N 1
ATOM 621 C CA . TYR A 1 83 ? 10.103 -7.851 5.744 1.00 94.81 83 TYR A CA 1
ATOM 622 C C . TYR A 1 83 ? 11.589 -8.203 5.863 1.00 94.81 83 TYR A C 1
ATOM 624 O O . TYR A 1 83 ? 12.187 -8.685 4.899 1.00 94.81 83 TYR A O 1
ATOM 632 N N . ASN A 1 84 ? 12.207 -7.962 7.024 1.00 93.44 84 ASN A N 1
ATOM 633 C CA . ASN A 1 84 ? 13.645 -8.158 7.247 1.00 93.44 84 ASN A CA 1
ATOM 634 C C . ASN A 1 84 ? 14.528 -7.394 6.237 1.00 93.44 84 ASN A C 1
ATOM 636 O O . ASN A 1 84 ? 15.557 -7.898 5.779 1.00 93.44 84 ASN A O 1
ATOM 640 N N . GLY A 1 85 ? 14.115 -6.176 5.871 1.00 90.69 85 GLY A N 1
ATOM 641 C CA . GLY A 1 85 ? 14.860 -5.301 4.957 1.00 90.69 85 GLY A CA 1
ATOM 642 C C . GLY A 1 85 ? 14.899 -5.761 3.496 1.00 90.69 85 GLY A C 1
ATOM 643 O O . GLY A 1 85 ? 15.782 -5.327 2.760 1.00 90.69 85 GLY A O 1
ATOM 644 N N . ARG A 1 86 ? 13.985 -6.649 3.091 1.00 92.81 86 ARG A N 1
ATOM 645 C CA . ARG A 1 86 ? 13.785 -7.084 1.702 1.00 92.81 86 ARG A CA 1
ATOM 646 C C . ARG A 1 86 ? 12.316 -6.974 1.332 1.00 92.81 86 ARG A C 1
ATOM 648 O O . ARG A 1 86 ? 11.457 -7.202 2.182 1.00 92.81 86 ARG A O 1
ATOM 655 N N . VAL A 1 87 ? 12.032 -6.688 0.074 1.00 94.12 87 VAL A N 1
ATOM 656 C CA . VAL A 1 87 ? 10.712 -6.789 -0.538 1.00 94.12 87 VAL A CA 1
ATOM 657 C C . VAL A 1 87 ? 10.211 -8.220 -0.377 1.00 94.12 87 VAL A C 1
ATOM 659 O O . VAL A 1 87 ? 10.795 -9.180 -0.877 1.00 94.12 87 VAL A O 1
ATOM 662 N N . SER A 1 88 ? 9.111 -8.365 0.354 1.00 93.56 88 SER A N 1
ATOM 663 C CA . SER A 1 88 ? 8.432 -9.643 0.560 1.00 93.56 88 SER A CA 1
ATOM 664 C C . SER A 1 88 ? 7.255 -9.818 -0.395 1.00 93.56 88 SER A C 1
ATOM 666 O O . SER A 1 88 ? 6.936 -10.944 -0.778 1.00 93.56 88 SER A O 1
ATOM 668 N N . LYS A 1 89 ? 6.600 -8.716 -0.784 1.00 94.38 89 LYS A N 1
ATOM 669 C CA . LYS A 1 89 ? 5.441 -8.726 -1.682 1.00 94.38 89 LYS A CA 1
ATOM 670 C C . LYS A 1 89 ? 5.269 -7.368 -2.361 1.00 94.38 89 LYS A C 1
ATOM 672 O O . LYS A 1 89 ? 5.321 -6.345 -1.690 1.00 94.38 89 LYS A O 1
ATOM 677 N N . ALA A 1 90 ? 4.968 -7.350 -3.654 1.00 95.50 90 ALA A N 1
ATOM 678 C CA . ALA A 1 90 ? 4.524 -6.152 -4.364 1.00 95.50 90 ALA A CA 1
ATOM 679 C C . ALA A 1 90 ? 3.146 -6.408 -4.978 1.00 95.50 90 ALA A C 1
ATOM 681 O O . ALA A 1 90 ? 2.955 -7.399 -5.688 1.00 95.50 90 ALA A O 1
ATOM 682 N N . VAL A 1 91 ? 2.170 -5.550 -4.677 1.00 95.31 91 VAL A N 1
ATOM 683 C CA . VAL A 1 91 ? 0.791 -5.736 -5.141 1.00 95.31 91 VAL A CA 1
ATOM 684 C C . VAL A 1 91 ? 0.132 -4.452 -5.606 1.00 95.31 91 VAL A C 1
ATOM 686 O O . VAL A 1 91 ? 0.350 -3.394 -5.022 1.00 95.31 91 VAL A O 1
ATOM 689 N N . SER A 1 92 ? -0.734 -4.560 -6.611 1.00 95.25 92 SER A N 1
ATOM 690 C CA . SER A 1 92 ? -1.662 -3.494 -6.979 1.00 95.25 92 SER A CA 1
ATOM 691 C C . SER A 1 92 ? -3.017 -3.702 -6.306 1.00 95.25 92 SER A C 1
ATOM 693 O O . SER A 1 92 ? -3.578 -4.804 -6.320 1.00 95.25 92 SER A O 1
ATOM 695 N N . VAL A 1 93 ? -3.565 -2.635 -5.722 1.00 95.12 93 VAL A N 1
ATOM 696 C CA . VAL A 1 93 ? -4.910 -2.615 -5.124 1.00 95.12 93 VAL A CA 1
ATOM 697 C C . VAL A 1 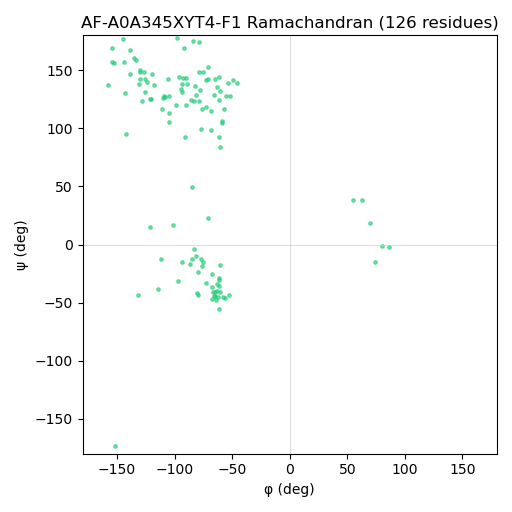93 ? -5.797 -1.610 -5.842 1.00 95.12 93 VAL A C 1
ATOM 699 O O . VAL A 1 93 ? -5.357 -0.506 -6.150 1.00 95.12 93 VAL A O 1
ATOM 702 N N . VAL A 1 94 ? -7.052 -1.984 -6.114 1.00 91.69 94 VAL A N 1
ATOM 703 C CA . VAL A 1 94 ? -7.992 -1.150 -6.885 1.00 91.69 94 VAL A CA 1
ATOM 704 C C . VAL A 1 94 ? -9.352 -0.990 -6.184 1.00 91.69 94 VAL A C 1
ATOM 706 O O . VAL A 1 94 ? -9.909 -1.971 -5.676 1.00 91.69 94 VAL A O 1
ATOM 709 N N . PRO A 1 95 ? -9.998 0.189 -6.244 1.00 88.94 95 PRO A N 1
ATOM 710 C CA . PRO A 1 95 ? -9.553 1.398 -6.943 1.00 88.94 95 PRO A CA 1
ATOM 711 C C . PRO A 1 95 ? -8.490 2.175 -6.152 1.00 88.94 95 PRO A C 1
ATOM 713 O O . PRO A 1 95 ? -8.188 1.818 -5.014 1.00 88.94 95 PRO A O 1
ATOM 716 N N . ASP A 1 96 ? -7.944 3.229 -6.761 1.00 88.88 96 ASP A N 1
ATOM 717 C CA . ASP A 1 96 ? -7.078 4.212 -6.099 1.00 88.88 96 ASP A CA 1
ATOM 718 C C . ASP A 1 96 ? -7.842 4.917 -4.963 1.00 88.88 96 ASP A C 1
ATOM 720 O O . ASP A 1 96 ? -8.600 5.868 -5.171 1.00 88.88 96 ASP A O 1
ATOM 724 N N . LEU A 1 97 ? -7.725 4.362 -3.756 1.00 91.50 97 LEU A N 1
ATOM 725 C CA . LEU A 1 97 ? -8.400 4.845 -2.551 1.00 91.50 97 LEU A CA 1
ATOM 726 C C . LEU A 1 97 ? -7.415 5.419 -1.539 1.00 91.50 97 LEU A C 1
ATOM 728 O O . LEU A 1 97 ? -7.866 6.019 -0.566 1.00 91.50 97 LEU A O 1
ATOM 732 N N . LEU A 1 98 ? -6.109 5.212 -1.709 1.00 92.69 98 LEU A N 1
ATOM 733 C CA . LEU A 1 98 ? -5.118 5.535 -0.689 1.00 92.69 98 LEU A CA 1
ATOM 734 C C . LEU A 1 98 ? -4.530 6.928 -0.901 1.00 92.69 98 LEU A C 1
ATOM 736 O O . LEU A 1 98 ? -4.071 7.279 -1.982 1.00 92.69 98 LEU A O 1
ATOM 740 N N . VAL A 1 99 ? -4.492 7.715 0.172 1.00 89.75 99 VAL A N 1
ATOM 741 C CA . VAL A 1 99 ? -3.902 9.056 0.177 1.00 89.75 99 VAL A CA 1
ATOM 742 C C . VAL A 1 99 ? -2.776 9.110 1.203 1.00 89.75 99 VAL A C 1
ATOM 744 O O . VAL A 1 99 ? -2.977 8.823 2.386 1.00 89.75 99 VAL A O 1
ATOM 747 N N . MET A 1 100 ? -1.590 9.514 0.750 1.00 83.88 100 MET A N 1
ATOM 748 C CA . MET A 1 100 ? -0.397 9.653 1.590 1.00 83.88 100 MET A CA 1
ATOM 749 C C . MET A 1 100 ? -0.256 11.087 2.112 1.00 83.88 100 MET A C 1
ATOM 751 O O . MET A 1 100 ? -0.405 12.041 1.351 1.00 83.88 100 MET A O 1
ATOM 755 N N . ASP A 1 101 ? 0.111 11.259 3.386 1.00 74.88 101 ASP A N 1
ATOM 756 C CA . ASP A 1 101 ? 0.387 12.578 3.986 1.00 74.88 101 ASP A CA 1
ATOM 757 C C . ASP A 1 101 ? 1.833 13.041 3.729 1.00 74.88 101 ASP A C 1
ATOM 759 O O . ASP A 1 101 ? 2.593 13.344 4.645 1.00 74.88 101 ASP A O 1
ATOM 763 N N . GLY A 1 102 ? 2.274 12.984 2.470 1.00 71.88 102 GLY A N 1
ATOM 764 C CA . GLY A 1 102 ? 3.643 13.332 2.060 1.00 71.88 102 GLY A CA 1
ATOM 765 C C . GLY A 1 102 ? 4.724 12.299 2.419 1.00 71.88 102 GLY A C 1
ATOM 766 O O . GLY A 1 102 ? 5.806 12.328 1.831 1.00 71.88 102 GLY A O 1
ATOM 767 N N . LYS A 1 103 ? 4.445 11.343 3.315 1.00 78.56 103 LYS A N 1
ATOM 768 C CA . LYS A 1 103 ? 5.313 10.188 3.587 1.00 78.56 103 LYS A CA 1
ATOM 769 C C . LYS A 1 103 ? 4.803 8.973 2.821 1.00 78.56 103 LYS A C 1
ATOM 771 O O . LYS A 1 103 ? 3.680 8.550 3.042 1.00 78.56 103 LYS A O 1
ATOM 776 N N . ARG A 1 104 ? 5.629 8.411 1.934 1.00 84.50 104 ARG A N 1
ATOM 777 C CA . ARG A 1 104 ? 5.274 7.236 1.113 1.00 84.50 104 ARG A CA 1
ATOM 778 C C . ARG A 1 104 ? 5.549 5.883 1.783 1.00 84.50 104 ARG A C 1
ATOM 780 O O . ARG A 1 104 ? 5.056 4.867 1.316 1.00 84.50 104 ARG A O 1
ATOM 787 N N . THR A 1 105 ? 6.365 5.888 2.837 1.00 91.62 105 THR A N 1
ATOM 788 C CA . THR A 1 105 ? 6.792 4.697 3.580 1.00 91.62 105 THR A CA 1
ATOM 789 C C . THR A 1 105 ? 6.146 4.705 4.948 1.00 91.62 105 THR A C 1
ATOM 791 O O . THR A 1 105 ? 6.310 5.683 5.681 1.00 91.62 105 THR A O 1
ATOM 794 N N . CYS A 1 106 ? 5.470 3.623 5.301 1.00 91.75 106 CYS A N 1
ATOM 795 C CA . CYS A 1 106 ? 4.801 3.493 6.586 1.00 91.75 106 CYS A CA 1
ATOM 796 C C . CYS A 1 106 ? 5.079 2.117 7.203 1.00 91.75 106 CYS A C 1
ATOM 798 O O . CYS A 1 106 ? 5.490 1.193 6.500 1.00 91.75 106 CYS A O 1
ATOM 800 N N . ASP A 1 107 ? 4.881 1.986 8.512 1.00 93.38 107 ASP A N 1
ATOM 801 C CA . ASP A 1 107 ? 5.083 0.730 9.240 1.00 93.38 107 ASP A CA 1
ATOM 802 C C . ASP A 1 107 ? 3.773 -0.048 9.467 1.00 93.38 107 ASP A C 1
ATOM 804 O O . ASP A 1 107 ? 2.679 0.401 9.105 1.00 93.38 107 ASP A O 1
ATOM 808 N N . ALA A 1 108 ? 3.874 -1.226 10.085 1.00 90.56 108 ALA A N 1
ATOM 809 C CA . ALA A 1 108 ? 2.726 -2.070 10.429 1.00 90.56 108 ALA A CA 1
ATOM 810 C C . ALA A 1 108 ? 1.711 -1.412 11.392 1.00 90.56 108 ALA A C 1
ATOM 812 O O . ALA A 1 108 ? 0.564 -1.856 11.485 1.00 90.56 108 ALA A O 1
ATOM 813 N N . GLY A 1 109 ? 2.094 -0.345 12.099 1.00 90.44 109 GLY A N 1
ATOM 814 C CA . GLY A 1 109 ? 1.217 0.445 12.965 1.00 90.44 109 GLY A CA 1
ATOM 815 C C . GLY A 1 109 ? 0.291 1.396 12.207 1.00 90.44 109 GLY A C 1
ATOM 816 O O . GLY A 1 109 ? -0.675 1.890 12.788 1.00 90.44 109 GLY A O 1
ATOM 817 N N . THR A 1 110 ? 0.536 1.613 10.914 1.00 91.94 110 THR A N 1
ATOM 818 C CA . THR A 1 110 ? -0.213 2.556 10.075 1.00 91.94 110 THR A CA 1
ATOM 819 C C . THR A 1 110 ? -1.709 2.293 10.080 1.00 91.94 110 THR A C 1
ATOM 821 O O . THR A 1 110 ? -2.183 1.198 9.761 1.00 91.94 110 THR A O 1
ATOM 824 N N . VAL A 1 111 ? -2.466 3.346 10.375 1.00 94.19 111 VAL A N 1
ATOM 825 C CA . VAL A 1 111 ? -3.924 3.326 10.430 1.00 94.19 111 VAL A CA 1
ATOM 826 C C . VAL A 1 111 ? -4.502 4.016 9.198 1.00 94.19 111 VAL A C 1
ATOM 828 O O . VAL A 1 111 ? -4.186 5.168 8.900 1.0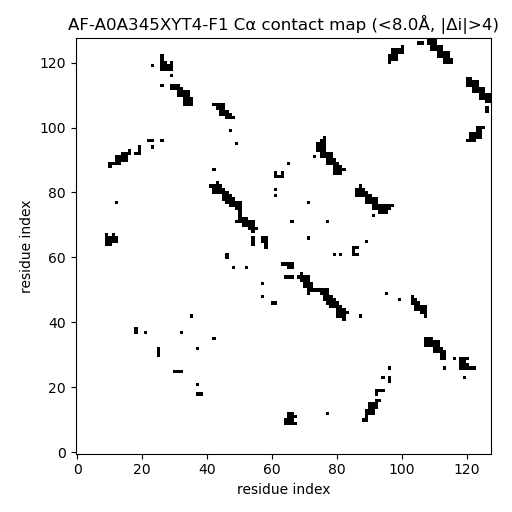0 94.19 111 VAL A O 1
ATOM 831 N N . LEU A 1 112 ? -5.405 3.319 8.516 1.00 94.56 112 LEU A N 1
ATOM 832 C CA . LEU A 1 112 ? -6.228 3.843 7.432 1.00 94.56 112 LEU A CA 1
ATOM 833 C C . LEU A 1 112 ? -7.441 4.558 8.017 1.00 94.56 112 LEU A C 1
ATOM 835 O O . LEU A 1 112 ? -8.219 3.949 8.755 1.00 94.56 112 LEU A O 1
ATOM 839 N N . ARG A 1 113 ? -7.619 5.835 7.673 1.00 94.81 113 ARG A N 1
ATOM 840 C CA . ARG A 1 113 ? -8.739 6.666 8.141 1.00 94.81 113 ARG A CA 1
ATOM 841 C C . ARG A 1 113 ? -9.487 7.296 6.971 1.00 94.81 113 ARG A C 1
ATOM 843 O O . ARG A 1 113 ? -8.842 7.739 6.027 1.00 94.81 113 ARG A O 1
ATOM 850 N N . PRO A 1 114 ? -10.820 7.421 7.026 1.00 93.75 114 PRO A N 1
ATOM 851 C CA . PRO A 1 114 ? -11.565 8.121 5.990 1.00 93.75 114 PRO A CA 1
ATOM 852 C C . PRO A 1 114 ? -11.192 9.608 6.006 1.00 93.75 114 PRO A C 1
ATOM 854 O O . PRO A 1 114 ? -11.236 10.258 7.051 1.00 93.75 114 PRO A O 1
ATOM 857 N N . GLN A 1 115 ? -10.834 10.157 4.848 1.00 91.75 115 GLN A N 1
ATOM 858 C CA . GLN A 1 115 ? -10.483 11.573 4.708 1.00 91.75 115 GLN A CA 1
ATOM 859 C C . GLN A 1 115 ? -11.726 12.474 4.631 1.00 91.75 115 GLN A C 1
ATOM 861 O O . GLN A 1 115 ? -11.656 13.661 4.947 1.00 91.75 115 GLN A O 1
ATOM 866 N N . SER A 1 116 ? -12.869 11.921 4.220 1.00 86.00 116 SER A N 1
ATOM 867 C CA . SER A 1 116 ? -14.122 12.652 4.032 1.00 86.00 116 SER A CA 1
ATOM 868 C C . SER A 1 116 ? -15.343 11.867 4.531 1.00 86.00 116 SER A C 1
ATOM 870 O O . SER A 1 116 ? -15.302 10.663 4.804 1.00 86.00 116 SER A O 1
ATOM 872 N N . ALA A 1 117 ? -16.477 12.565 4.634 1.00 84.31 117 ALA A N 1
ATOM 873 C CA . ALA A 1 117 ? -17.778 11.963 4.931 1.00 84.31 117 ALA A CA 1
ATOM 874 C C . ALA A 1 117 ? -18.462 11.339 3.693 1.00 84.31 117 ALA A C 1
ATOM 876 O O . ALA A 1 117 ? -19.456 10.633 3.845 1.00 84.31 117 ALA A O 1
ATOM 877 N N . THR A 1 118 ? -17.943 11.569 2.479 1.00 85.94 118 THR A N 1
ATOM 878 C CA . THR A 1 118 ? -18.483 10.983 1.239 1.00 85.94 118 THR A CA 1
ATOM 879 C C . THR A 1 118 ? -18.188 9.487 1.167 1.00 85.94 118 THR A C 1
ATOM 881 O O . THR A 1 118 ? -17.221 9.018 1.768 1.00 85.94 118 THR A O 1
ATOM 884 N N . ARG A 1 119 ? -19.026 8.720 0.456 1.00 87.44 119 ARG A N 1
ATOM 885 C CA . ARG A 1 119 ? -18.847 7.272 0.271 1.00 87.44 119 ARG A CA 1
ATOM 886 C C . ARG A 1 119 ? -18.854 6.912 -1.219 1.00 87.44 119 ARG A C 1
ATOM 888 O O . ARG A 1 119 ? -19.772 7.352 -1.910 1.00 87.44 119 ARG A O 1
ATOM 895 N N . 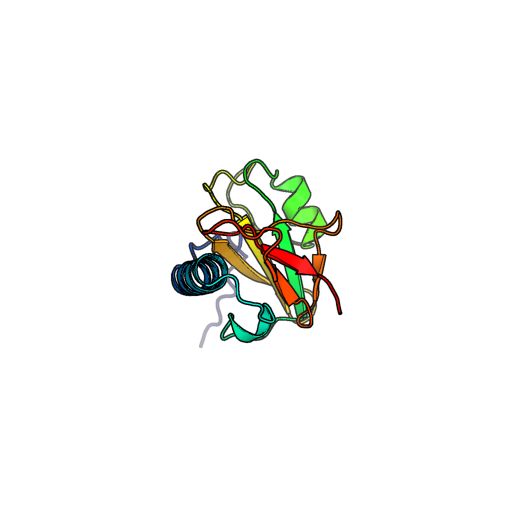PRO A 1 120 ? -17.881 6.117 -1.704 1.00 86.00 120 PRO A N 1
ATOM 896 C CA . PRO A 1 120 ? -16.673 5.664 -0.995 1.00 86.00 120 PRO A CA 1
ATOM 897 C C . PRO A 1 120 ? -15.768 6.841 -0.570 1.00 86.00 120 PRO A C 1
ATOM 899 O O . PRO A 1 120 ? -15.706 7.863 -1.252 1.00 86.00 120 PRO A O 1
ATOM 902 N N . ALA A 1 121 ? -15.123 6.727 0.596 1.00 91.19 121 ALA A N 1
ATOM 903 C CA . ALA A 1 121 ? -14.149 7.709 1.080 1.00 91.19 121 ALA A CA 1
ATOM 904 C C . ALA A 1 121 ? -12.735 7.352 0.612 1.00 91.19 121 ALA A C 1
ATOM 906 O O . ALA A 1 121 ? -12.352 6.181 0.638 1.00 91.19 121 ALA A O 1
ATOM 907 N N . THR A 1 122 ? -11.915 8.348 0.289 1.00 92.62 122 THR A N 1
ATOM 908 C CA . THR A 1 122 ? -10.467 8.128 0.257 1.00 92.62 122 THR A CA 1
ATOM 909 C C . THR A 1 122 ? -9.967 7.818 1.668 1.00 92.62 122 THR A C 1
ATOM 911 O O . THR A 1 122 ? -10.467 8.351 2.666 1.00 92.62 122 THR A O 1
ATOM 914 N N . LEU A 1 123 ? -9.002 6.913 1.760 1.00 93.50 123 LEU A N 1
ATOM 915 C CA . LEU A 1 123 ? -8.395 6.442 2.991 1.00 93.50 123 LEU A CA 1
ATOM 916 C C . LEU A 1 123 ? -7.014 7.076 3.133 1.00 93.50 123 LEU A C 1
ATOM 918 O O . LEU A 1 123 ? -6.094 6.792 2.371 1.00 93.50 123 LEU A O 1
ATOM 922 N N . LYS A 1 124 ? -6.864 7.937 4.134 1.00 93.06 124 LYS A N 1
ATOM 923 C CA . LYS A 1 124 ? -5.591 8.542 4.499 1.00 93.06 124 LYS A CA 1
ATOM 924 C C . LYS A 1 124 ? -4.783 7.573 5.358 1.00 93.06 124 LYS A C 1
ATOM 926 O O . LYS A 1 124 ? -5.286 7.088 6.376 1.00 93.06 124 LYS A O 1
ATOM 931 N N . LEU A 1 125 ? -3.531 7.337 4.978 1.00 91.44 125 LEU A N 1
ATOM 932 C CA . LEU A 1 125 ? -2.573 6.601 5.799 1.00 91.44 125 LEU A CA 1
ATOM 933 C C . LEU A 1 125 ? -2.023 7.537 6.876 1.00 91.44 125 LEU A C 1
ATOM 935 O O . LEU A 1 125 ? -1.515 8.615 6.571 1.00 91.44 125 LEU A O 1
ATOM 939 N N . THR A 1 126 ? -2.169 7.142 8.140 1.00 87.38 126 THR A N 1
ATOM 940 C CA . THR A 1 126 ? -1.715 7.920 9.299 1.00 87.38 126 THR A CA 1
ATOM 941 C C . THR A 1 126 ? -0.856 7.031 10.191 1.00 87.38 126 THR A C 1
ATOM 943 O O . THR A 1 126 ? -1.320 5.975 10.625 1.00 87.38 126 THR A O 1
ATOM 946 N N . GLU A 1 127 ? 0.377 7.448 10.469 1.00 76.69 127 GLU A N 1
ATOM 947 C CA . GLU A 1 127 ? 1.212 6.803 11.490 1.00 76.69 127 GLU A CA 1
ATOM 948 C C . GLU A 1 127 ? 0.678 7.165 12.885 1.00 76.69 127 GLU A C 1
ATOM 950 O O . GLU A 1 127 ? 0.180 8.276 13.097 1.00 76.69 127 GLU A O 1
ATOM 955 N N . THR A 1 128 ? 0.702 6.200 13.804 1.00 60.44 128 THR A N 1
ATOM 956 C CA . THR A 1 128 ? 0.253 6.367 15.199 1.00 60.44 128 THR A CA 1
ATOM 957 C C . THR A 1 128 ? 1.345 6.879 16.111 1.00 60.44 128 THR A C 1
ATOM 959 O O . THR A 1 128 ? 2.489 6.405 15.957 1.00 60.44 128 THR A O 1
#

Organism: NCBI:txid83291

Secondary structure (DSSP, 8-state):
-------------EE-HHHHHHHHHHHHHT--EEGGGG-SS--SEEEEE-TT-BHHHHHHHHSS---SSSB---SSEEEEEEETTEEEEEEEESS--EEESS--EEETT-EEEESSSSSSPPEEEE--

Mean predicted aligned error: 6.13 Å

Nearest PDB structures (foldseek):
  8a2j-assembly1_B  TM=4.796E-01  e=3.667E+00  Homo sapiens
  7zxb-assembly1_A-2  TM=2.840E-01  e=2.650E+00  Homo sapiens
  7oi6-assembly1_b  TM=3.114E-01  e=4.755E+00  Homo sapiens

Radius of gyration: 14.94 Å; Cα contacts (8 Å, |Δi|>4): 264; chains: 1; bounding box: 38×46×32 Å

Sequence (128 aa):
MSDSYQVGDGAGVAHDRELSEKLRDLSGRGGTAKLADLTEFAWERVHVFSEGASAGDVERTAGEPVLGGEFYYDAGNLLVFEYNGRVSKAVSVVPDLLVMDGKRTCDAGTVLRPQSATRPATLKLTET

Foldseek 3Di:
DDPDPDDDPAQEAAADPQLQVVLQVCLQVQHKDQSLVSDPDDFFKKFKDAFFAAQVNVCVVQVHGHYPDGTHHDQAIWIFTHDPSHGPHIYGHDHHQEDEPPDRMDTRQWMWGFPDPDPSGRTYTDHD

pLDDT: mean 87.3, std 15.2, range [36.28, 97.19]